Protein AF-A0AAF1KMJ0-F1 (afdb_monomer)

Nearest PDB structures (foldseek):
  3bd1-assembly1_A-1  TM=9.691E-01  e=3.763E-04  Xylella fastidiosa subsp. sandyi Ann-1
  5w8y-assembly1_A  TM=8.270E-01  e=5.275E-03  Xylella fastidiosa subsp. sandyi Ann-1
  2r63-assembly1_A  TM=7.001E-01  e=5.587E-01  Phage 434
  2cro-assembly1_A  TM=7.121E-01  e=9.263E-01  Phage 434
  1pra-assembly1_A  TM=6.487E-01  e=8.279E-01  Phage 434

Foldseek 3Di:
DDPPLCQLLNLLQVQLVHLVSLCVQQVHDSVQSVVCVVVSADDPVCLVSSCVSRVRDSCRRCVVVPVPPPDDDPCRVCVVVCVVCVVVVHDVVVVVVVVVVVVVVVVVVVVCCVVCVVVVVVVVVCCVVPNDPCPVVDDD

Radius of gyration: 31.82 Å; Cα contacts (8 Å, |Δi|>4): 90; chains: 1; bounding box: 79×27×81 Å

Solvent-accessible surface area (backbone atoms only — not comparable to full-atom values): 8122 Å² total; per-residue (Å²): 133,84,78,82,73,71,49,37,58,59,53,33,24,57,60,32,74,29,58,58,42,39,15,63,74,66,76,42,60,49,70,55,54,53,50,25,56,78,66,72,45,65,60,78,90,47,40,65,59,46,25,72,69,37,68,43,54,49,39,58,44,37,39,92,75,52,56,60,71,79,74,68,50,75,65,64,69,40,43,67,58,48,52,51,31,46,76,73,72,45,60,52,69,62,50,51,51,51,54,50,52,51,55,52,50,53,52,50,50,54,51,49,53,61,76,38,42,65,60,50,50,55,50,50,53,48,34,71,77,71,44,63,92,63,60,91,72,66,80,132

pLDDT: mean 86.34, std 11.45, range [32.53, 98.06]

Structure (mmCIF, N/CA/C/O backbone):
data_AF-A0AAF1KMJ0-F1
#
_entry.id   AF-A0AAF1KMJ0-F1
#
loop_
_atom_site.group_PDB
_atom_site.id
_atom_site.type_symbol
_atom_site.label_atom_id
_atom_site.label_alt_id
_atom_site.label_comp_id
_atom_site.label_asym_id
_atom_site.label_entity_id
_atom_site.label_seq_id
_atom_site.pdbx_PDB_ins_code
_atom_site.Cartn_x
_atom_site.Cartn_y
_atom_site.Cartn_z
_atom_site.occupancy
_atom_site.B_iso_or_equiv
_atom_site.auth_seq_id
_atom_site.auth_comp_id
_atom_site.auth_asym_id
_atom_site.auth_atom_id
_atom_site.pdbx_PDB_model_num
ATOM 1 N N . MET A 1 1 ? -35.774 5.741 8.856 1.00 32.53 1 MET A N 1
ATOM 2 C CA . MET A 1 1 ? -35.107 4.715 9.683 1.00 32.53 1 MET A CA 1
ATOM 3 C C . MET A 1 1 ? -33.890 5.368 10.308 1.00 32.53 1 MET A C 1
ATOM 5 O O . MET A 1 1 ? -32.928 5.630 9.600 1.00 32.53 1 MET A O 1
ATOM 9 N N . ALA A 1 2 ? -34.003 5.777 11.572 1.00 37.34 2 ALA A N 1
ATOM 10 C CA . ALA A 1 2 ? -32.926 6.439 12.295 1.00 37.34 2 ALA A CA 1
ATOM 11 C C . ALA A 1 2 ? -31.858 5.389 12.618 1.00 37.34 2 ALA A C 1
ATOM 13 O O . ALA A 1 2 ? -32.114 4.472 13.393 1.00 37.34 2 ALA A O 1
ATOM 14 N N . GLN A 1 3 ? -30.705 5.477 11.958 1.00 37.22 3 GLN A N 1
ATOM 15 C CA . GLN A 1 3 ? -29.509 4.762 12.385 1.00 37.22 3 GLN A CA 1
ATOM 16 C C . GLN A 1 3 ? -29.170 5.324 13.766 1.00 37.22 3 GLN A C 1
ATOM 18 O O . GLN A 1 3 ? -28.747 6.474 13.873 1.00 37.22 3 GLN A O 1
ATOM 23 N N . ASP A 1 4 ? -29.435 4.558 14.819 1.00 42.91 4 ASP A N 1
ATOM 24 C CA . ASP A 1 4 ? -28.941 4.861 16.156 1.00 42.91 4 ASP A CA 1
ATOM 25 C C . ASP A 1 4 ? -27.419 4.665 16.122 1.00 42.91 4 ASP A C 1
ATOM 27 O O . ASP A 1 4 ? -26.883 3.586 16.381 1.00 42.91 4 ASP A O 1
ATOM 31 N N . GLN A 1 5 ? -26.725 5.696 15.638 1.00 53.00 5 GLN A N 1
ATOM 32 C CA . GLN A 1 5 ? -25.280 5.763 15.493 1.00 53.00 5 GLN A CA 1
ATOM 33 C C . GLN A 1 5 ? -24.680 5.909 16.894 1.00 53.00 5 GLN A C 1
ATOM 35 O O . GLN A 1 5 ? -24.175 6.969 17.261 1.00 53.00 5 GLN A O 1
ATOM 40 N N . THR A 1 6 ? -24.752 4.848 17.702 1.00 63.69 6 THR A N 1
ATOM 41 C CA . THR A 1 6 ? -23.930 4.742 18.909 1.00 63.69 6 THR A CA 1
ATOM 42 C C . THR A 1 6 ? -22.492 4.986 18.462 1.00 63.69 6 THR A C 1
ATOM 44 O O . THR A 1 6 ? -21.973 4.261 17.611 1.00 63.69 6 THR A O 1
ATOM 47 N N . SER A 1 7 ? -21.875 6.061 18.955 1.00 79.12 7 SER A N 1
ATOM 48 C CA . SER A 1 7 ? -20.514 6.420 18.569 1.00 79.12 7 SER A CA 1
ATOM 49 C C . SER A 1 7 ? -19.592 5.237 18.874 1.00 79.12 7 SER A C 1
ATOM 51 O O . SER A 1 7 ? -19.734 4.621 19.930 1.00 79.12 7 SER A O 1
ATOM 53 N N . GLY A 1 8 ? -18.639 4.908 17.994 1.00 85.94 8 GLY A N 1
ATOM 54 C CA . GLY A 1 8 ? -17.741 3.763 18.214 1.00 85.94 8 GLY A CA 1
ATOM 55 C C . GLY A 1 8 ? -17.015 3.821 19.565 1.00 85.94 8 GLY A C 1
ATOM 56 O O . GLY A 1 8 ? -16.711 2.793 20.163 1.00 85.94 8 GLY A O 1
ATOM 57 N N . ILE A 1 9 ? -16.811 5.026 20.109 1.00 88.50 9 ILE A N 1
ATOM 58 C CA . ILE A 1 9 ? -16.287 5.202 21.464 1.00 88.50 9 ILE A CA 1
ATOM 59 C C . ILE A 1 9 ? -17.265 4.792 22.571 1.00 88.50 9 ILE A C 1
ATOM 61 O O . ILE A 1 9 ? -16.825 4.232 23.568 1.00 88.50 9 ILE A O 1
ATOM 65 N N . ASP A 1 10 ? -18.567 5.038 22.427 1.00 90.62 10 ASP A N 1
ATOM 66 C CA . ASP A 1 10 ? -19.565 4.587 23.403 1.00 90.62 10 ASP A CA 1
ATOM 67 C C . ASP A 1 10 ? -19.655 3.053 23.414 1.00 90.62 10 ASP A C 1
ATOM 69 O O . ASP A 1 10 ? -19.838 2.447 24.469 1.00 90.62 10 ASP A O 1
ATOM 73 N N . GLU A 1 11 ? -19.463 2.418 22.253 1.00 90.50 11 GLU A N 1
ATOM 74 C CA . GLU A 1 11 ? -19.339 0.963 22.134 1.00 90.50 11 GLU A CA 1
ATOM 75 C C . GLU A 1 11 ? -18.094 0.445 22.870 1.00 90.50 11 GLU A C 1
ATOM 77 O O . GLU A 1 11 ? -18.211 -0.463 23.693 1.00 90.50 11 GLU A O 1
ATOM 82 N N . ALA A 1 12 ? -16.937 1.084 22.671 1.00 91.25 12 ALA A N 1
ATOM 83 C CA . ALA A 1 12 ? -15.701 0.740 23.376 1.00 91.25 12 ALA A CA 1
ATOM 84 C C . ALA A 1 12 ? -15.801 0.951 24.896 1.00 91.25 12 ALA A C 1
ATOM 86 O O . ALA A 1 12 ? -15.352 0.107 25.667 1.00 91.25 12 ALA A O 1
ATOM 87 N N . ILE A 1 13 ? -16.429 2.045 25.341 1.00 91.75 13 ILE A N 1
ATOM 88 C CA . ILE A 1 13 ? -16.678 2.323 26.764 1.00 91.75 13 ILE A CA 1
ATOM 89 C C . ILE A 1 13 ? -17.553 1.224 27.369 1.00 91.75 13 ILE A C 1
ATOM 91 O O . ILE A 1 13 ? -17.267 0.743 28.463 1.00 91.75 13 ILE A O 1
ATOM 95 N N . ARG A 1 14 ? -18.611 0.805 26.666 1.00 92.19 14 ARG A N 1
ATOM 96 C CA . ARG A 1 14 ? -19.497 -0.267 27.133 1.00 92.19 14 ARG A CA 1
ATOM 97 C C . ARG A 1 14 ? -18.762 -1.604 27.219 1.00 92.19 14 ARG A C 1
ATOM 99 O O . ARG A 1 14 ? -18.890 -2.292 28.226 1.00 92.19 14 ARG A O 1
ATOM 106 N N . ALA A 1 15 ? -17.988 -1.949 26.191 1.00 91.12 15 ALA A N 1
ATOM 107 C CA . ALA A 1 15 ? -17.220 -3.190 26.131 1.00 91.12 15 ALA A CA 1
ATOM 108 C C . ALA A 1 15 ? -16.150 -3.276 27.234 1.00 91.12 15 ALA A C 1
ATOM 110 O O . ALA A 1 15 ? -15.934 -4.345 27.793 1.00 91.12 15 ALA A O 1
ATOM 111 N N . ALA A 1 16 ? -15.538 -2.148 27.600 1.00 90.25 16 ALA A N 1
ATOM 112 C CA . ALA A 1 16 ? -14.554 -2.070 28.680 1.00 90.25 16 ALA A CA 1
ATOM 113 C C . ALA A 1 16 ? -15.165 -1.999 30.096 1.00 90.25 16 ALA A C 1
ATOM 115 O O . ALA A 1 16 ? -14.428 -1.873 31.070 1.00 90.25 16 ALA A O 1
ATOM 116 N N . GLY A 1 17 ? -16.496 -2.032 30.234 1.00 91.38 17 GLY A N 1
ATOM 117 C CA . GLY A 1 17 ? -17.169 -1.938 31.535 1.00 91.38 17 GLY A CA 1
ATOM 118 C C . GLY A 1 17 ? -17.267 -0.518 32.107 1.00 91.38 17 GLY A C 1
ATOM 119 O O . GLY A 1 17 ? -17.556 -0.352 33.288 1.00 91.38 17 GLY A O 1
ATOM 120 N N . GLY A 1 18 ? -17.056 0.516 31.290 1.00 90.94 18 GLY A N 1
ATOM 121 C CA . GLY A 1 18 ? -17.180 1.918 31.680 1.00 90.94 18 GLY A CA 1
ATOM 122 C C . GLY A 1 18 ? -15.995 2.778 31.251 1.00 90.94 18 GLY A C 1
ATOM 123 O O . GLY A 1 18 ? -15.044 2.328 30.615 1.00 90.94 18 GLY A O 1
ATOM 124 N N . VAL A 1 19 ? -16.067 4.066 31.593 1.00 90.12 19 VAL A N 1
ATOM 125 C CA . VAL A 1 19 ? -15.026 5.046 31.240 1.00 90.12 19 VAL A CA 1
ATOM 126 C C . VAL A 1 19 ? -13.736 4.776 32.017 1.00 90.12 19 VAL A C 1
ATOM 128 O O . VAL A 1 19 ? -12.655 4.908 31.448 1.00 90.12 19 VAL A O 1
ATOM 131 N N . GLU A 1 20 ? -13.845 4.373 33.288 1.00 90.50 20 GLU A N 1
ATOM 132 C CA . GLU A 1 20 ? -12.694 3.969 34.107 1.00 90.50 20 GLU A CA 1
ATOM 133 C C . GLU A 1 20 ? -12.064 2.680 33.585 1.00 90.50 20 GLU A C 1
ATOM 135 O O . GLU A 1 20 ? -10.871 2.681 33.310 1.00 90.50 20 GLU A O 1
ATOM 140 N N . GLY A 1 21 ? -12.864 1.646 33.295 1.00 90.88 21 GLY A N 1
ATOM 141 C CA . GLY A 1 21 ? -12.352 0.392 32.731 1.00 90.88 21 GLY A CA 1
ATOM 142 C C . GLY A 1 21 ? -11.614 0.585 31.402 1.00 90.88 21 GLY A C 1
ATOM 143 O O . GLY A 1 21 ? -10.552 0.002 31.188 1.00 90.88 21 GLY A O 1
ATOM 144 N N . LEU A 1 22 ? -12.108 1.477 30.533 1.00 90.44 22 LEU A N 1
ATOM 145 C CA . LEU A 1 22 ? -11.399 1.834 29.301 1.00 90.44 22 LEU A CA 1
ATOM 146 C C . LEU A 1 22 ? -10.120 2.642 29.574 1.00 90.44 22 LEU A C 1
ATOM 148 O O . LEU A 1 22 ? -9.123 2.471 28.875 1.00 90.44 22 LEU A O 1
ATOM 152 N N . GLY A 1 23 ? -10.140 3.532 30.568 1.00 92.25 23 GLY A N 1
ATOM 153 C CA . G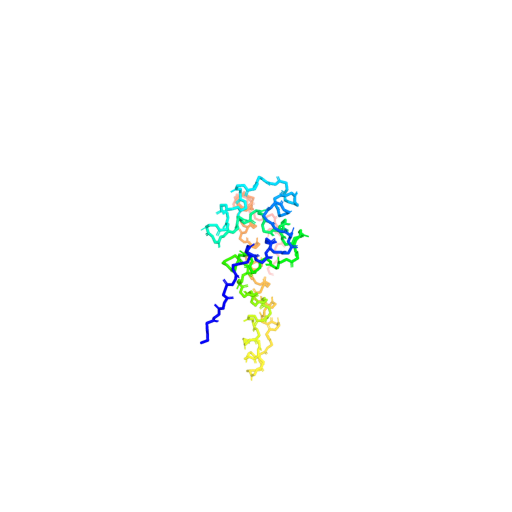LY A 1 23 ? -8.965 4.291 30.996 1.00 92.25 23 GLY A CA 1
ATOM 154 C C . GLY A 1 23 ? -7.852 3.377 31.507 1.00 92.25 23 GLY A C 1
ATOM 155 O O . GLY A 1 23 ? -6.722 3.467 31.021 1.00 92.25 23 GLY A O 1
ATOM 156 N N . ASP A 1 24 ? -8.201 2.454 32.401 1.00 91.38 24 ASP A N 1
ATOM 157 C CA . ASP A 1 24 ? -7.292 1.486 33.013 1.00 91.38 24 ASP A CA 1
ATOM 158 C C . ASP A 1 24 ? -6.698 0.540 31.965 1.00 91.38 24 ASP A C 1
ATOM 160 O O . ASP A 1 24 ? -5.479 0.376 31.899 1.00 91.38 24 ASP A O 1
ATOM 164 N N . ALA A 1 25 ? -7.530 0.002 31.066 1.00 88.69 25 ALA A N 1
ATOM 165 C CA . ALA A 1 25 ? -7.082 -0.886 29.993 1.00 88.69 25 ALA A CA 1
ATOM 166 C C . ALA A 1 25 ? -6.104 -0.211 29.010 1.00 88.69 25 ALA A C 1
ATOM 168 O O . ALA A 1 25 ? -5.257 -0.873 28.413 1.00 88.69 25 ALA A O 1
ATOM 169 N N . LEU A 1 26 ? -6.204 1.110 28.834 1.00 89.62 26 LEU A N 1
ATOM 170 C CA . LEU A 1 26 ? -5.359 1.890 27.921 1.00 89.62 26 LEU A CA 1
ATOM 171 C C . LEU A 1 26 ? -4.205 2.619 28.623 1.00 89.62 26 LEU A C 1
ATOM 173 O O . LEU A 1 26 ? -3.444 3.334 27.953 1.00 89.62 26 LEU A O 1
ATOM 177 N N . GLY A 1 27 ? -4.108 2.509 29.953 1.00 90.62 27 GLY A N 1
ATOM 178 C CA . GLY A 1 27 ? -3.183 3.286 30.776 1.00 90.62 27 GLY A CA 1
ATOM 179 C C . GLY A 1 27 ? -3.332 4.796 30.567 1.00 90.62 27 GLY A C 1
ATOM 180 O O . GLY A 1 27 ? -2.334 5.511 30.461 1.00 90.62 27 GLY A O 1
ATOM 181 N N . CYS A 1 28 ? -4.562 5.295 30.411 1.00 89.56 28 CYS A N 1
ATOM 182 C CA . CYS A 1 28 ? -4.830 6.713 30.188 1.00 89.56 28 CYS A CA 1
ATOM 183 C C . CYS A 1 28 ? -5.811 7.285 31.212 1.00 89.56 28 CYS A C 1
ATOM 185 O O . CYS A 1 28 ? -6.687 6.602 31.730 1.00 89.56 28 CYS A O 1
ATOM 187 N N . ALA A 1 29 ? -5.669 8.581 31.499 1.00 91.56 29 ALA A N 1
ATOM 188 C CA . ALA A 1 29 ? -6.530 9.245 32.468 1.00 91.56 29 ALA A CA 1
ATOM 189 C C . ALA A 1 29 ? -7.997 9.233 32.005 1.00 91.56 29 ALA A C 1
ATOM 191 O O . ALA A 1 29 ? -8.268 9.529 30.839 1.00 91.56 29 ALA A O 1
ATOM 192 N N . HIS A 1 30 ? -8.933 9.023 32.937 1.00 90.50 30 HIS A N 1
ATOM 193 C CA . HIS A 1 30 ? -10.388 9.097 32.723 1.00 90.50 30 HIS A CA 1
ATOM 194 C C . HIS A 1 30 ? -10.817 10.320 31.886 1.00 90.50 30 HIS A C 1
ATOM 196 O O . HIS A 1 30 ? -11.624 10.226 30.959 1.00 90.50 30 HIS A O 1
ATOM 202 N N . SER A 1 31 ? -10.213 11.483 32.156 1.00 91.06 31 SER A N 1
ATOM 203 C CA . SER A 1 31 ? -10.479 12.736 31.437 1.00 91.06 31 SER A CA 1
ATOM 204 C C . SER A 1 31 ? -10.165 12.671 29.936 1.00 91.06 31 SER A C 1
ATOM 206 O O . SER A 1 31 ? -10.777 13.400 29.153 1.00 91.06 31 SER A O 1
ATOM 208 N N . SER A 1 32 ? -9.254 11.790 29.512 1.00 92.38 32 SER A N 1
ATOM 209 C CA . SER A 1 32 ? -8.943 11.534 28.102 1.00 92.38 32 SER A CA 1
ATOM 210 C C . SER A 1 32 ? -10.120 10.861 27.408 1.00 92.38 32 SER A C 1
ATOM 212 O O . SER A 1 32 ? -10.581 11.356 26.382 1.00 92.38 32 SER A O 1
ATOM 214 N N . VAL A 1 33 ? -10.658 9.798 28.011 1.00 90.31 33 VAL A N 1
ATOM 215 C CA . VAL A 1 33 ? -11.789 9.036 27.468 1.00 90.31 33 VAL A CA 1
ATOM 216 C C . VAL A 1 33 ? -13.047 9.905 27.399 1.00 90.31 33 VAL A C 1
ATOM 218 O O . VAL A 1 33 ? -13.704 9.960 26.359 1.00 90.31 33 VAL A O 1
ATOM 221 N N . VAL A 1 34 ? -13.337 10.683 28.449 1.00 92.19 34 VAL A N 1
ATOM 222 C CA . VAL A 1 34 ? -14.451 11.652 28.437 1.00 92.19 34 VAL A CA 1
ATOM 223 C C . VAL A 1 34 ? -14.282 12.682 27.320 1.00 92.19 34 VAL A C 1
ATOM 225 O O . VAL A 1 34 ? -15.236 12.988 26.605 1.00 92.19 34 VAL A O 1
ATOM 228 N N . ARG A 1 35 ? -13.066 13.203 27.124 1.00 93.75 35 ARG A N 1
ATOM 229 C CA . ARG A 1 35 ? -12.778 14.182 26.069 1.00 93.75 35 ARG A CA 1
ATOM 230 C C . ARG A 1 35 ? -12.967 13.590 24.675 1.00 93.75 35 ARG A C 1
ATOM 232 O O . ARG A 1 35 ? -13.454 14.290 23.790 1.00 93.75 35 ARG A O 1
ATOM 239 N N . TRP A 1 36 ? -12.578 12.337 24.460 1.00 92.00 36 TRP A N 1
ATOM 240 C CA . TRP A 1 36 ? -12.804 11.641 23.193 1.00 92.00 36 TRP A CA 1
ATOM 241 C C . TRP A 1 36 ? -14.300 11.445 22.935 1.00 92.00 36 TRP A C 1
ATOM 243 O O . TRP A 1 36 ? -14.759 11.718 21.826 1.00 92.00 36 TRP A O 1
ATOM 253 N N . ARG A 1 37 ? -15.065 11.074 23.974 1.00 90.88 37 ARG A N 1
ATOM 254 C CA . ARG A 1 37 ? -16.522 10.899 23.912 1.00 90.88 37 ARG A CA 1
ATOM 255 C C . ARG A 1 37 ? -17.233 12.204 23.560 1.00 90.88 37 ARG A C 1
ATOM 257 O O . ARG A 1 37 ? -18.006 12.241 22.614 1.00 90.88 37 ARG A O 1
ATOM 264 N N . GLN A 1 38 ? -16.899 13.300 24.244 1.00 89.81 38 GLN A N 1
ATOM 265 C CA . GLN A 1 38 ? -17.442 14.637 23.952 1.00 89.81 38 GLN A CA 1
ATOM 266 C C . GLN A 1 38 ? -17.115 15.114 22.534 1.00 89.81 38 GLN A C 1
ATOM 268 O O . GLN A 1 38 ? -17.900 15.812 21.902 1.00 89.81 38 GLN A O 1
ATOM 273 N N . ARG A 1 39 ? -15.933 14.752 22.030 1.00 85.75 39 ARG A N 1
ATOM 274 C CA . ARG A 1 39 ? -15.480 15.088 20.677 1.00 85.75 39 ARG A CA 1
ATOM 275 C C . ARG A 1 39 ? -15.999 14.135 19.602 1.00 85.75 39 ARG A C 1
ATOM 277 O O . ARG A 1 39 ? -15.709 14.387 18.430 1.00 85.75 39 ARG A O 1
ATOM 284 N N . GLY A 1 40 ? -16.676 13.055 20.001 1.00 84.19 40 GLY A N 1
ATOM 285 C CA . GLY A 1 40 ? -17.172 11.989 19.133 1.00 84.19 40 GLY A CA 1
ATOM 286 C C . GLY A 1 40 ? -16.084 11.270 18.333 1.00 84.19 40 GLY A C 1
ATOM 287 O O . GLY A 1 40 ? -16.389 10.701 17.291 1.00 84.19 40 GLY A O 1
ATOM 288 N N . ARG A 1 41 ? -14.810 11.348 18.748 1.00 83.88 41 ARG A N 1
ATOM 289 C CA . ARG A 1 41 ? -13.681 10.804 17.975 1.00 83.88 41 ARG A CA 1
ATOM 290 C C . ARG A 1 41 ? -12.524 10.349 18.851 1.00 83.88 41 ARG A C 1
ATOM 292 O O . ARG A 1 41 ? -12.138 11.027 19.806 1.00 83.88 41 ARG A O 1
ATOM 299 N N . VAL A 1 42 ? -11.913 9.245 18.439 1.00 89.06 42 VAL A N 1
ATOM 300 C CA . VAL A 1 42 ? -10.724 8.653 19.059 1.00 89.06 42 VAL A CA 1
ATOM 301 C C . VAL A 1 42 ? -9.450 9.122 18.328 1.00 89.06 42 VAL A C 1
ATOM 303 O O . VAL A 1 42 ? -9.442 9.179 17.092 1.00 89.06 42 VAL A O 1
ATOM 306 N N . PRO A 1 43 ? -8.355 9.469 19.036 1.00 90.81 43 PRO A N 1
ATOM 307 C CA . PRO A 1 43 ? -7.056 9.741 18.413 1.00 90.81 43 PRO A CA 1
ATOM 308 C C . PRO A 1 43 ? -6.558 8.546 17.592 1.00 90.81 43 PRO A C 1
ATOM 310 O O . PRO A 1 43 ? -6.654 7.413 18.055 1.00 90.81 43 PRO A O 1
ATOM 313 N N . ALA A 1 44 ? -5.994 8.792 16.405 1.00 89.19 44 ALA A N 1
ATOM 314 C CA . ALA A 1 44 ? -5.570 7.728 15.485 1.00 89.19 44 ALA A CA 1
ATOM 315 C C . ALA A 1 44 ? -4.589 6.740 16.144 1.00 89.19 44 ALA A C 1
ATOM 317 O O . ALA A 1 44 ? -4.749 5.529 16.007 1.00 89.19 44 ALA A O 1
ATOM 318 N N . ASP A 1 45 ? -3.662 7.259 16.954 1.00 91.75 45 ASP A N 1
ATOM 319 C CA . ASP A 1 45 ? -2.620 6.483 17.639 1.00 91.75 45 ASP A CA 1
ATOM 320 C C . ASP A 1 45 ? -3.169 5.518 18.704 1.00 91.75 45 ASP A C 1
ATOM 322 O O . ASP A 1 45 ? -2.490 4.582 19.115 1.00 91.75 45 ASP A O 1
ATOM 326 N N . ARG A 1 46 ? -4.403 5.737 19.181 1.00 91.31 46 ARG A N 1
ATOM 327 C CA . ARG A 1 46 ? -5.038 4.929 20.238 1.00 91.31 46 ARG A CA 1
ATOM 328 C C . ARG A 1 46 ? -6.019 3.893 19.697 1.00 91.31 46 ARG A C 1
ATOM 330 O O . ARG A 1 46 ? -6.451 3.036 20.460 1.00 91.31 46 ARG A O 1
ATOM 337 N N . VAL A 1 47 ? -6.355 3.939 18.405 1.00 92.88 47 VAL A N 1
ATOM 338 C CA . VAL A 1 47 ? -7.375 3.061 17.807 1.00 92.88 47 VAL A CA 1
ATOM 339 C C . VAL A 1 47 ? -6.991 1.587 17.935 1.00 92.88 47 VAL A C 1
ATOM 341 O O . VAL A 1 47 ? -7.809 0.788 18.371 1.00 92.88 47 VAL A O 1
ATOM 344 N N . VAL A 1 48 ? -5.736 1.241 17.634 1.00 92.00 48 VAL A N 1
ATOM 345 C CA . VAL A 1 48 ? -5.247 -0.148 17.716 1.00 92.00 48 VAL A CA 1
ATOM 346 C C . VAL A 1 48 ? -5.265 -0.664 19.158 1.00 92.00 48 VAL A C 1
ATOM 348 O O . VAL A 1 48 ? -5.654 -1.803 19.404 1.00 92.00 48 VAL A O 1
ATOM 351 N N . ALA A 1 49 ? -4.888 0.179 20.123 1.00 92.25 49 ALA A N 1
ATOM 352 C CA . ALA A 1 49 ? -4.940 -0.173 21.541 1.00 92.25 49 ALA A CA 1
ATOM 353 C C . ALA A 1 49 ? -6.384 -0.404 22.019 1.00 92.25 49 ALA A C 1
ATOM 355 O O . ALA A 1 49 ? -6.644 -1.363 22.738 1.00 92.25 49 ALA A O 1
ATOM 356 N N . ILE A 1 50 ? -7.331 0.433 21.581 1.00 92.69 50 ILE A N 1
ATOM 357 C CA . ILE A 1 50 ? -8.751 0.283 21.926 1.00 92.69 50 ILE A CA 1
ATOM 358 C C . ILE A 1 50 ? -9.343 -0.973 21.292 1.00 92.69 50 ILE A C 1
ATOM 360 O O . ILE A 1 50 ? -10.014 -1.726 21.989 1.00 92.69 50 ILE A O 1
ATOM 364 N N . GLU A 1 51 ? -9.077 -1.232 20.013 1.00 94.44 51 GLU A N 1
ATOM 365 C CA . GLU A 1 51 ? -9.511 -2.459 19.332 1.00 94.44 51 GLU A CA 1
ATOM 366 C C . GLU A 1 51 ? -8.973 -3.708 20.043 1.00 94.44 51 GLU A C 1
ATOM 368 O O . GLU A 1 51 ? -9.720 -4.651 20.282 1.00 94.44 51 GLU A O 1
ATOM 373 N N . SER A 1 52 ? -7.709 -3.683 20.471 1.00 92.50 52 SER A N 1
ATOM 374 C CA . SER A 1 52 ? -7.089 -4.806 21.186 1.00 92.50 52 SER A CA 1
ATOM 375 C C . SER A 1 52 ? -7.676 -5.014 22.589 1.00 92.50 52 SER A C 1
ATOM 377 O O . SER A 1 52 ? -7.806 -6.149 23.033 1.00 92.50 52 SER A O 1
ATOM 379 N N . ALA A 1 53 ? -8.031 -3.932 23.290 1.00 92.56 53 ALA A N 1
ATOM 380 C CA . ALA A 1 53 ? -8.581 -3.988 24.645 1.00 92.56 53 ALA A CA 1
ATOM 381 C C . ALA A 1 53 ? -10.087 -4.299 24.686 1.00 92.56 53 ALA A C 1
ATOM 383 O O . ALA A 1 53 ? -10.563 -4.905 25.640 1.00 92.56 53 ALA A O 1
ATOM 384 N N . THR A 1 54 ? -10.846 -3.855 23.681 1.00 92.69 54 THR A N 1
ATOM 385 C CA . THR A 1 54 ? -12.322 -3.887 23.695 1.00 92.69 54 THR A CA 1
ATOM 386 C C . THR A 1 54 ? -12.933 -4.799 22.636 1.00 92.69 54 THR A C 1
ATOM 388 O O . THR A 1 54 ? -14.123 -5.091 22.704 1.00 92.69 54 THR A O 1
ATOM 391 N N . GLY A 1 55 ? -12.154 -5.222 21.637 1.00 90.50 55 GLY A N 1
ATOM 392 C CA . GLY A 1 55 ? -12.645 -5.955 20.471 1.00 90.50 55 GLY A CA 1
ATOM 393 C C . GLY A 1 55 ? -13.467 -5.109 19.494 1.00 90.50 55 GLY A C 1
ATOM 394 O O . GLY A 1 55 ? -13.932 -5.645 18.491 1.00 90.50 55 GLY A O 1
ATOM 395 N N . VAL A 1 56 ? -13.656 -3.807 19.754 1.00 90.62 56 VAL A N 1
ATOM 396 C CA . VAL A 1 56 ? -14.402 -2.919 18.853 1.00 90.62 56 VAL A CA 1
ATOM 397 C C . VAL A 1 56 ? -13.567 -2.648 17.598 1.00 90.62 56 VAL A C 1
ATOM 399 O O . VAL A 1 56 ? -12.469 -2.096 17.717 1.00 90.62 56 VAL A O 1
ATOM 402 N N . PRO A 1 57 ? -14.081 -2.979 16.400 1.00 88.94 57 PRO A N 1
ATOM 403 C CA . PRO A 1 57 ? -13.358 -2.791 15.149 1.00 88.94 57 PRO A CA 1
ATOM 404 C C . PRO A 1 57 ? -12.920 -1.338 14.901 1.00 88.94 57 PRO A C 1
ATOM 406 O O . PRO A 1 57 ? -13.650 -0.375 15.165 1.00 88.94 57 PRO A O 1
ATOM 409 N N . ARG A 1 58 ? -11.714 -1.154 14.358 1.00 89.88 58 ARG A N 1
ATOM 410 C CA . ARG A 1 58 ? -11.142 0.178 14.076 1.00 89.88 58 ARG A CA 1
ATOM 411 C C . ARG A 1 58 ? -11.942 1.036 13.086 1.00 89.88 58 ARG A C 1
ATOM 413 O O . ARG A 1 58 ? -11.895 2.263 13.177 1.00 89.88 58 ARG A O 1
ATOM 420 N N . ASP A 1 59 ? -12.679 0.417 12.170 1.00 87.62 59 ASP A N 1
ATOM 421 C CA . ASP A 1 59 ? -13.600 1.066 11.224 1.00 87.62 59 ASP A CA 1
ATOM 422 C C . ASP A 1 59 ? -14.822 1.669 11.925 1.00 87.62 59 ASP A C 1
ATOM 424 O O . ASP A 1 59 ? -15.301 2.724 11.520 1.00 87.62 59 ASP A O 1
ATOM 428 N N . ARG A 1 60 ? -15.271 1.077 13.035 1.00 88.06 60 ARG A N 1
ATOM 429 C CA . ARG A 1 60 ? -16.301 1.658 13.906 1.00 88.06 60 ARG A CA 1
ATOM 430 C C . ARG A 1 60 ? -15.774 2.819 14.740 1.00 88.06 60 ARG A C 1
ATOM 432 O O . ARG A 1 60 ? -16.479 3.807 14.935 1.00 88.06 60 ARG A O 1
ATOM 439 N N . LEU A 1 61 ? -14.538 2.714 15.232 1.00 88.56 61 LEU A N 1
ATOM 440 C CA . LEU A 1 61 ? -13.902 3.754 16.053 1.00 88.56 61 LEU A CA 1
ATOM 441 C C . LEU A 1 61 ? -13.524 4.998 15.239 1.00 88.56 61 LEU A C 1
ATOM 443 O O . LEU A 1 61 ? -13.660 6.124 15.726 1.00 88.56 61 LEU A O 1
ATOM 447 N N . ARG A 1 62 ? -13.016 4.795 14.020 1.00 88.06 62 ARG A N 1
ATOM 448 C CA . ARG A 1 62 ? -12.572 5.844 13.092 1.00 88.06 62 ARG A CA 1
ATOM 449 C C . ARG A 1 62 ? -12.912 5.461 11.645 1.00 88.06 62 ARG A C 1
ATOM 451 O O . ARG A 1 62 ? -12.010 5.098 10.880 1.00 88.06 62 ARG A O 1
ATOM 458 N N . PRO A 1 63 ? -14.193 5.570 11.241 1.00 84.88 63 PRO A N 1
ATOM 459 C CA . PRO A 1 63 ? -14.602 5.265 9.870 1.00 84.88 63 PRO A CA 1
ATOM 460 C C . PRO A 1 63 ? -13.917 6.178 8.847 1.00 84.88 63 PRO A C 1
ATOM 462 O O . PRO A 1 63 ? -13.583 5.746 7.753 1.00 84.88 63 PRO A O 1
ATOM 465 N N . ASP A 1 64 ? -13.605 7.417 9.216 1.00 84.25 64 ASP A N 1
ATOM 466 C CA . ASP A 1 64 ? -12.877 8.367 8.372 1.00 84.25 64 ASP A CA 1
ATOM 467 C C . ASP A 1 64 ? -11.460 7.902 7.987 1.00 84.25 64 ASP A C 1
ATOM 469 O O . ASP A 1 64 ? -10.956 8.290 6.936 1.00 84.25 64 ASP A O 1
ATOM 473 N N . LEU A 1 65 ? -10.819 7.061 8.808 1.00 82.62 65 LEU A N 1
ATOM 474 C CA . LEU A 1 65 ? -9.505 6.491 8.496 1.00 82.62 65 LEU A CA 1
ATOM 475 C C . LEU A 1 65 ? -9.608 5.100 7.876 1.00 82.62 65 LEU A C 1
ATOM 477 O O . LEU A 1 65 ? -8.880 4.802 6.927 1.00 82.62 65 LEU A O 1
ATOM 481 N N . TYR A 1 66 ? -10.489 4.260 8.422 1.00 80.50 66 TYR A N 1
ATOM 482 C CA . TYR A 1 66 ? -10.479 2.817 8.181 1.00 80.50 66 TYR A CA 1
ATOM 483 C C . TYR A 1 66 ? -11.687 2.290 7.406 1.00 80.50 66 TYR A C 1
ATOM 485 O O . TYR A 1 66 ? -11.608 1.178 6.899 1.00 80.50 66 TYR A O 1
ATOM 493 N N . ALA A 1 67 ? -12.763 3.067 7.233 1.00 73.81 67 ALA A N 1
ATOM 494 C CA . ALA A 1 67 ? -13.869 2.685 6.348 1.00 73.81 67 ALA A CA 1
ATOM 495 C C . ALA A 1 67 ? -13.570 2.988 4.870 1.00 73.81 67 ALA A C 1
ATOM 497 O O . ALA A 1 67 ? -14.475 2.952 4.036 1.00 73.81 67 ALA A O 1
ATOM 498 N N . GLN A 1 68 ? -12.310 3.291 4.525 1.00 67.19 68 GLN A N 1
ATOM 499 C CA . GLN A 1 68 ? -11.907 3.330 3.127 1.00 67.19 68 GLN A CA 1
ATOM 500 C C . GLN A 1 68 ? -12.171 1.942 2.536 1.00 67.19 68 GLN A C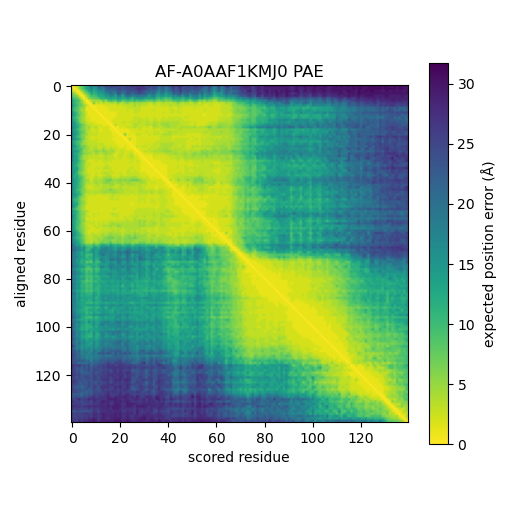 1
ATOM 502 O O . GLN A 1 68 ? -11.593 0.968 3.031 1.00 67.19 68 GLN A O 1
ATOM 507 N N . PRO A 1 69 ? -13.035 1.824 1.510 1.00 67.19 69 PRO A N 1
ATOM 508 C CA . PRO A 1 69 ? -13.212 0.551 0.837 1.00 67.19 69 PRO A CA 1
ATOM 509 C C . PRO A 1 69 ? -11.835 0.086 0.370 1.00 67.19 69 PRO A C 1
ATOM 511 O O . PRO A 1 69 ? -11.034 0.903 -0.102 1.00 67.19 69 PRO A O 1
ATOM 514 N N . ALA A 1 70 ? -11.544 -1.204 0.558 1.00 69.81 70 ALA A N 1
ATOM 515 C CA . ALA A 1 70 ? -10.308 -1.797 0.074 1.00 69.81 70 ALA A CA 1
ATOM 516 C C . ALA A 1 70 ? -10.118 -1.355 -1.379 1.00 69.81 70 ALA A C 1
ATOM 518 O O . ALA A 1 70 ? -10.990 -1.582 -2.221 1.00 69.81 70 ALA A O 1
ATOM 519 N N . ARG A 1 71 ? -9.024 -0.634 -1.657 1.00 74.38 71 ARG A N 1
ATOM 520 C CA . ARG A 1 71 ? -8.717 -0.285 -3.042 1.00 74.38 71 ARG A CA 1
ATOM 521 C C . ARG A 1 71 ? -8.570 -1.606 -3.783 1.00 74.38 71 ARG A C 1
ATOM 523 O O . ARG A 1 71 ? -7.857 -2.470 -3.263 1.00 74.38 71 ARG A O 1
ATOM 530 N N . PRO A 1 72 ? -9.226 -1.764 -4.942 1.00 80.19 72 PRO A N 1
ATOM 531 C CA . PRO A 1 72 ? -9.106 -2.994 -5.691 1.00 80.19 72 PRO A CA 1
ATOM 532 C C . PRO A 1 72 ? -7.628 -3.275 -5.931 1.00 80.19 72 PRO A C 1
ATOM 534 O O . PRO A 1 72 ? -6.840 -2.358 -6.208 1.00 80.19 72 PRO A O 1
ATOM 537 N N . GLY A 1 73 ? -7.244 -4.539 -5.777 1.00 85.38 73 GLY A N 1
ATOM 538 C CA . GLY A 1 73 ? -5.889 -4.963 -6.094 1.00 85.38 73 GLY A CA 1
ATOM 539 C C . GLY A 1 73 ? -5.552 -4.605 -7.543 1.00 85.38 73 GLY A C 1
ATOM 540 O O . GLY A 1 73 ? -6.438 -4.444 -8.380 1.00 85.38 73 GLY A O 1
ATOM 541 N N . MET A 1 74 ? -4.264 -4.512 -7.876 1.00 83.44 74 MET A N 1
ATOM 542 C CA . MET A 1 74 ? -3.828 -4.199 -9.245 1.00 83.44 74 MET A CA 1
ATOM 543 C C . MET A 1 74 ? -4.491 -5.118 -10.289 1.00 83.44 74 MET A C 1
ATOM 545 O O . MET A 1 74 ? -4.925 -4.645 -11.335 1.00 83.44 74 MET A O 1
ATOM 549 N N . ALA A 1 75 ? -4.638 -6.407 -9.966 1.00 86.00 75 ALA A N 1
ATOM 550 C CA . ALA A 1 75 ? -5.322 -7.382 -10.810 1.00 86.00 75 ALA A CA 1
ATOM 551 C C . ALA A 1 75 ? -6.823 -7.085 -10.971 1.00 86.00 75 ALA A C 1
ATOM 553 O O . ALA A 1 75 ? -7.342 -7.138 -12.081 1.00 86.00 75 ALA A O 1
ATOM 554 N N . GLU A 1 76 ? -7.515 -6.731 -9.887 1.00 85.56 76 GLU A N 1
ATOM 555 C CA . GLU A 1 76 ? -8.943 -6.387 -9.920 1.00 85.56 76 GLU A CA 1
ATOM 556 C C . GLU A 1 76 ? -9.187 -5.105 -10.721 1.00 85.56 76 GLU A C 1
ATOM 558 O O . GLU A 1 76 ? -10.110 -5.045 -11.528 1.00 85.56 76 GLU A O 1
ATOM 563 N N . ALA A 1 77 ? -8.318 -4.104 -10.565 1.00 90.00 77 ALA A N 1
ATOM 564 C CA . ALA A 1 77 ? -8.373 -2.871 -11.343 1.00 90.00 77 ALA A CA 1
ATOM 565 C C . ALA A 1 77 ? -8.117 -3.107 -12.846 1.00 90.00 77 ALA A C 1
ATOM 567 O O . ALA A 1 77 ? -8.653 -2.383 -13.682 1.00 90.00 77 ALA A O 1
ATOM 568 N N . GLN A 1 78 ? -7.311 -4.116 -13.196 1.00 91.06 78 GLN A N 1
ATOM 569 C CA . GLN A 1 78 ? -6.985 -4.473 -14.582 1.00 91.06 78 GLN A CA 1
ATOM 570 C C . GLN A 1 78 ? -7.980 -5.449 -15.221 1.00 91.06 78 GLN A C 1
ATOM 572 O O . GLN A 1 78 ? -8.041 -5.533 -16.447 1.00 91.06 78 GLN A O 1
ATOM 577 N N . ALA A 1 79 ? -8.778 -6.158 -14.419 1.00 92.75 79 ALA A N 1
ATOM 578 C CA . ALA A 1 79 ? -9.733 -7.164 -14.873 1.00 92.75 79 ALA A CA 1
ATOM 579 C C . ALA A 1 79 ? -10.627 -6.735 -16.059 1.00 92.75 79 ALA A C 1
ATOM 581 O O . ALA A 1 79 ? -10.733 -7.528 -16.998 1.00 92.75 79 ALA A O 1
ATOM 582 N N . PRO A 1 80 ? -11.235 -5.525 -16.097 1.00 95.19 80 PRO A N 1
ATOM 583 C CA . PRO A 1 80 ? -12.053 -5.122 -17.244 1.00 95.19 80 PRO A CA 1
ATOM 584 C C . PRO A 1 80 ? -11.240 -5.025 -18.543 1.00 95.19 80 PRO A C 1
ATOM 586 O O . PRO A 1 80 ? -11.685 -5.518 -19.576 1.00 95.19 80 PRO A O 1
ATOM 589 N N . PHE A 1 81 ? -10.024 -4.478 -18.484 1.00 94.81 81 PHE A N 1
ATOM 590 C CA . PHE A 1 81 ? -9.149 -4.335 -19.652 1.00 94.81 81 PHE A CA 1
ATOM 591 C C . PHE A 1 81 ? -8.605 -5.681 -20.134 1.00 94.81 81 PHE A C 1
ATOM 593 O O . PHE A 1 81 ? -8.500 -5.919 -21.332 1.00 94.81 81 PHE A O 1
ATOM 600 N N . VAL A 1 82 ? -8.290 -6.591 -19.208 1.00 95.81 82 VAL A N 1
ATOM 601 C CA . VAL A 1 82 ? -7.867 -7.961 -19.534 1.00 95.81 82 VAL A CA 1
ATOM 602 C C . VAL A 1 82 ? -9.004 -8.727 -20.215 1.00 95.81 82 VAL A C 1
ATOM 604 O O . VAL A 1 82 ? -8.771 -9.430 -21.198 1.00 95.81 82 VAL A O 1
ATOM 607 N N . ALA A 1 83 ? -10.238 -8.585 -19.722 1.00 96.19 83 ALA A N 1
ATOM 608 C CA . ALA A 1 83 ? -11.409 -9.210 -20.329 1.00 96.19 83 ALA A CA 1
ATOM 609 C C . ALA A 1 83 ? -11.685 -8.667 -21.742 1.00 96.19 83 ALA A C 1
ATOM 611 O O . ALA A 1 83 ? -11.946 -9.449 -22.656 1.00 96.19 83 ALA A O 1
ATOM 612 N N . GLU A 1 84 ? -11.576 -7.351 -21.932 1.00 97.19 84 GLU A N 1
ATOM 613 C CA . GLU A 1 84 ? -11.720 -6.693 -23.234 1.00 97.19 84 GLU A CA 1
ATOM 614 C C . GLU A 1 84 ? -10.610 -7.096 -24.216 1.00 97.19 84 GLU A C 1
ATOM 616 O O . GLU A 1 84 ? -10.888 -7.461 -25.354 1.00 97.19 84 GLU A O 1
ATOM 621 N N . ALA A 1 85 ? -9.350 -7.133 -23.778 1.00 97.19 85 ALA A N 1
ATOM 622 C CA . ALA A 1 85 ? -8.244 -7.596 -24.613 1.00 97.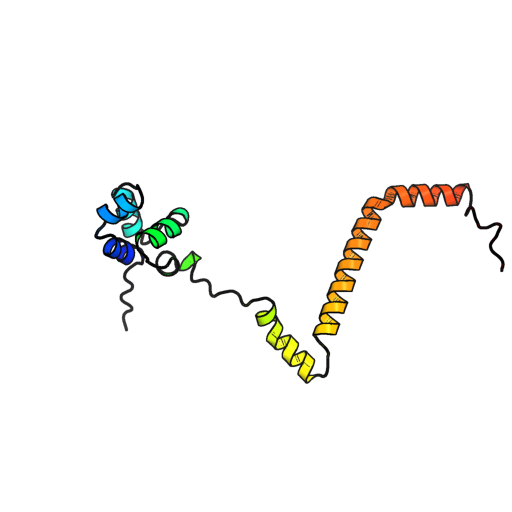19 85 ALA A CA 1
ATOM 623 C C . ALA A 1 85 ? -8.488 -9.025 -25.129 1.00 97.19 85 ALA A C 1
ATOM 625 O O . ALA A 1 85 ? -8.336 -9.291 -26.322 1.00 97.19 85 ALA A O 1
ATOM 626 N N . ARG A 1 86 ? -8.950 -9.930 -24.255 1.00 95.88 86 ARG A N 1
ATOM 627 C CA . ARG A 1 86 ? -9.273 -11.312 -24.636 1.00 95.88 86 ARG A CA 1
ATOM 628 C C . ARG A 1 86 ? -10.457 -11.400 -25.595 1.00 95.88 86 ARG A C 1
ATOM 630 O O . ARG A 1 86 ? -10.417 -12.223 -26.505 1.00 95.88 86 ARG A O 1
ATOM 637 N N . SER A 1 87 ? -11.492 -10.571 -25.430 1.00 97.75 87 SER A N 1
ATOM 638 C CA . SER A 1 87 ? -12.632 -10.558 -26.361 1.00 97.75 87 SER A CA 1
ATOM 639 C C . SER A 1 87 ? -12.231 -10.082 -27.762 1.00 97.75 87 SER A C 1
ATOM 641 O O . SER A 1 87 ? -12.809 -10.529 -28.750 1.00 97.75 87 SER A O 1
ATOM 643 N N . LEU A 1 88 ? -11.193 -9.247 -27.848 1.00 98.06 88 LEU A N 1
ATOM 644 C CA . LEU A 1 88 ? -10.575 -8.791 -29.093 1.00 98.06 88 LEU A CA 1
ATOM 645 C C . LEU A 1 88 ? -9.520 -9.765 -29.656 1.00 98.06 88 LEU A C 1
ATOM 647 O O . LEU A 1 88 ? -8.931 -9.483 -30.699 1.00 98.06 88 LEU A O 1
ATOM 651 N N . GLY A 1 89 ? -9.265 -10.902 -28.998 1.00 97.38 89 GLY A N 1
ATOM 652 C CA . GLY A 1 89 ? -8.260 -11.884 -29.424 1.00 97.38 89 GLY A CA 1
ATOM 653 C C . GLY A 1 89 ? -6.810 -11.459 -29.163 1.00 97.38 89 GLY A C 1
ATOM 654 O O . GLY A 1 89 ? -5.889 -12.018 -29.757 1.00 97.38 89 GLY A O 1
ATOM 655 N N . LEU A 1 90 ? -6.597 -10.471 -28.294 1.00 97.31 90 LEU A N 1
ATOM 656 C CA . LEU A 1 90 ? -5.276 -10.068 -27.826 1.00 97.31 90 LEU A CA 1
ATOM 657 C C . LEU A 1 90 ? -4.843 -10.947 -26.645 1.00 97.31 90 LEU A C 1
ATOM 659 O O . LEU A 1 90 ? -5.674 -11.420 -25.871 1.00 97.31 90 LEU A O 1
ATOM 663 N N . ASP A 1 91 ? -3.530 -11.125 -26.4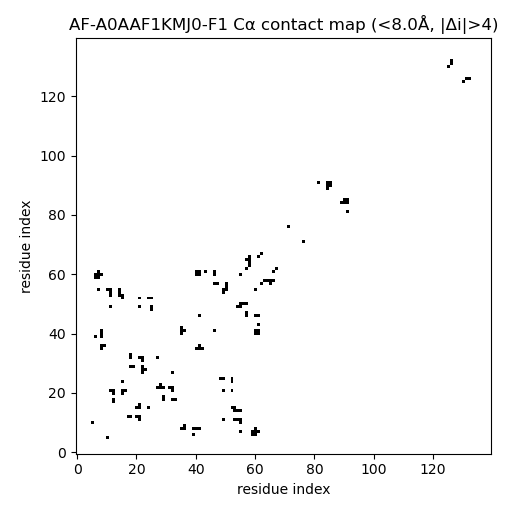93 1.00 96.69 91 ASP A N 1
ATOM 664 C CA . ASP A 1 91 ? -2.902 -11.789 -25.344 1.00 96.69 91 ASP A CA 1
ATOM 665 C C . ASP A 1 91 ? -2.433 -10.712 -24.340 1.00 96.69 91 ASP A C 1
ATOM 667 O O . ASP A 1 91 ? -1.369 -10.105 -24.537 1.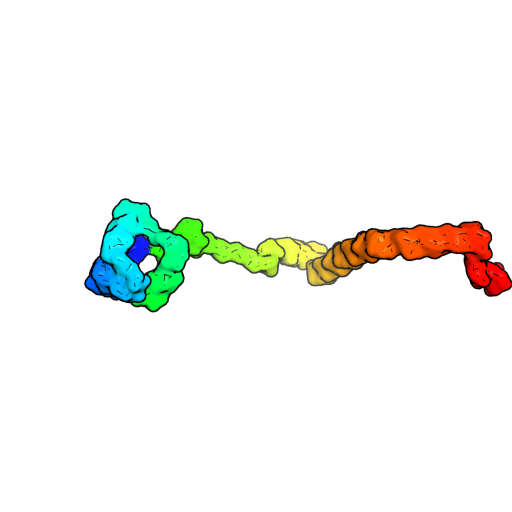00 96.69 91 ASP A O 1
ATOM 671 N N . PRO A 1 92 ? -3.239 -10.381 -23.309 1.00 94.38 92 PRO A N 1
ATOM 672 C CA . PRO A 1 92 ? -2.923 -9.295 -22.388 1.00 94.38 92 PRO A CA 1
ATOM 673 C C . PRO A 1 92 ? -1.685 -9.587 -21.540 1.00 94.38 92 PRO A C 1
ATOM 675 O O . PRO A 1 92 ? -0.943 -8.657 -21.225 1.00 94.38 92 PRO A O 1
ATOM 678 N N . GLU A 1 93 ? -1.423 -10.850 -21.200 1.00 92.50 93 GLU A N 1
ATOM 679 C CA . GLU A 1 93 ? -0.233 -11.255 -20.457 1.00 92.50 93 GLU A CA 1
ATOM 680 C C . GLU A 1 93 ? 1.035 -10.951 -21.265 1.00 92.50 93 GLU A C 1
ATOM 682 O O . GLU A 1 93 ? 1.966 -10.317 -20.755 1.00 92.50 93 GLU A O 1
ATOM 687 N N . ARG A 1 94 ? 1.043 -11.307 -22.555 1.00 96.62 94 ARG A N 1
ATOM 688 C CA . ARG A 1 94 ? 2.161 -11.013 -23.458 1.00 96.62 94 ARG A CA 1
ATOM 689 C C . ARG A 1 94 ? 2.350 -9.514 -23.691 1.00 96.62 94 ARG A C 1
ATOM 691 O O . ARG A 1 94 ? 3.490 -9.046 -23.763 1.00 96.62 94 ARG A O 1
ATOM 698 N N . ILE A 1 95 ? 1.257 -8.761 -2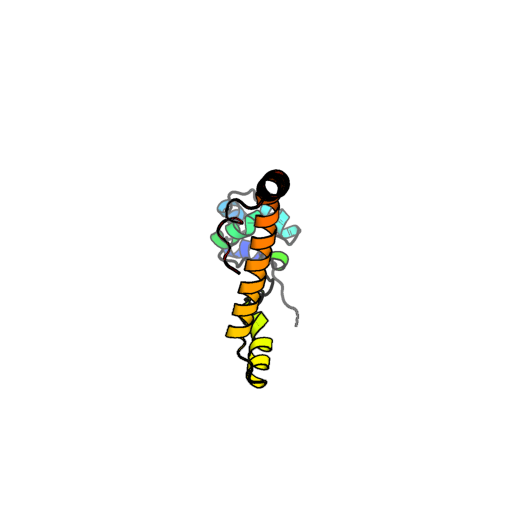3.813 1.00 96.75 95 ILE A N 1
ATOM 699 C CA . ILE A 1 95 ? 1.294 -7.300 -23.980 1.00 96.75 95 ILE A CA 1
ATOM 700 C C . ILE A 1 95 ? 1.875 -6.633 -22.727 1.00 96.75 95 ILE A C 1
ATOM 702 O O . ILE A 1 95 ? 2.774 -5.797 -22.837 1.00 96.75 95 ILE A O 1
ATOM 706 N N . ALA A 1 96 ? 1.406 -7.023 -21.540 1.00 92.56 96 ALA A N 1
ATOM 707 C CA . ALA A 1 96 ? 1.880 -6.477 -20.273 1.00 92.56 96 ALA A CA 1
ATOM 708 C C . ALA A 1 96 ? 3.367 -6.789 -20.037 1.00 92.56 96 ALA A C 1
ATOM 710 O O . ALA A 1 96 ? 4.132 -5.900 -19.656 1.00 92.56 96 ALA A O 1
ATOM 711 N N . GLU A 1 97 ? 3.797 -8.022 -20.318 1.00 95.25 97 GLU A N 1
ATOM 712 C CA . GLU A 1 97 ? 5.202 -8.431 -20.231 1.00 95.25 97 GLU A CA 1
ATOM 713 C C . GLU A 1 97 ? 6.096 -7.571 -21.135 1.00 95.25 97 GLU A C 1
ATOM 715 O O . GLU A 1 97 ? 7.127 -7.060 -20.689 1.00 95.25 97 GLU A O 1
ATOM 720 N N . ALA A 1 98 ? 5.700 -7.389 -22.398 1.00 96.31 98 ALA A N 1
ATOM 721 C CA . ALA A 1 98 ? 6.460 -6.599 -23.359 1.00 96.31 98 ALA A CA 1
ATOM 722 C C . ALA A 1 98 ? 6.569 -5.130 -22.924 1.00 96.31 98 ALA A C 1
ATOM 724 O O . ALA A 1 98 ? 7.669 -4.576 -22.919 1.00 96.31 98 ALA A O 1
ATOM 725 N N . ALA A 1 99 ? 5.458 -4.527 -22.494 1.00 95.69 99 ALA A N 1
ATOM 726 C CA . ALA A 1 99 ? 5.430 -3.144 -22.028 1.00 95.69 99 ALA A CA 1
ATOM 727 C C . ALA A 1 99 ? 6.346 -2.925 -20.812 1.00 95.69 99 ALA A C 1
ATOM 729 O O . ALA A 1 99 ? 7.127 -1.972 -20.786 1.00 95.69 99 ALA A O 1
ATOM 730 N N . LEU A 1 100 ? 6.305 -3.832 -19.828 1.00 96.19 100 LEU A N 1
ATOM 731 C CA . LEU A 1 100 ? 7.173 -3.762 -18.650 1.00 96.19 100 LEU A CA 1
ATOM 732 C C . LEU A 1 100 ? 8.645 -3.958 -19.009 1.00 96.19 100 LEU A C 1
ATOM 734 O O . LEU A 1 100 ? 9.499 -3.228 -18.503 1.00 96.19 100 LEU A O 1
ATOM 738 N N . ARG A 1 101 ? 8.956 -4.916 -19.890 1.00 97.69 101 ARG A N 1
ATOM 739 C CA . ARG A 1 101 ? 10.328 -5.157 -20.350 1.00 97.69 101 ARG A CA 1
ATOM 740 C C . ARG A 1 101 ? 10.919 -3.901 -20.981 1.00 97.69 101 ARG A C 1
ATOM 742 O O . ARG A 1 101 ? 12.012 -3.510 -20.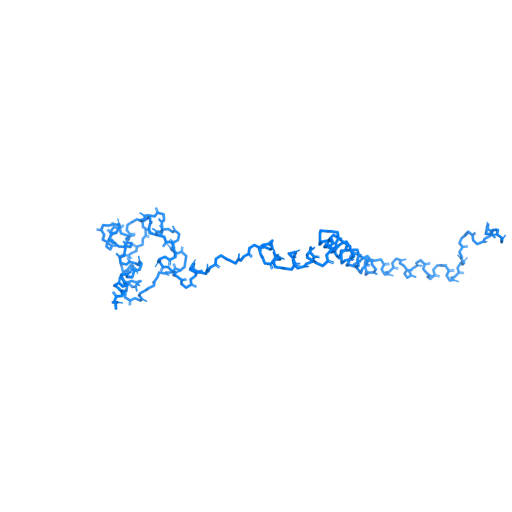582 1.00 97.69 101 ARG A O 1
ATOM 749 N N . THR A 1 102 ? 10.197 -3.284 -21.916 1.00 97.06 102 THR A N 1
ATOM 750 C CA . TH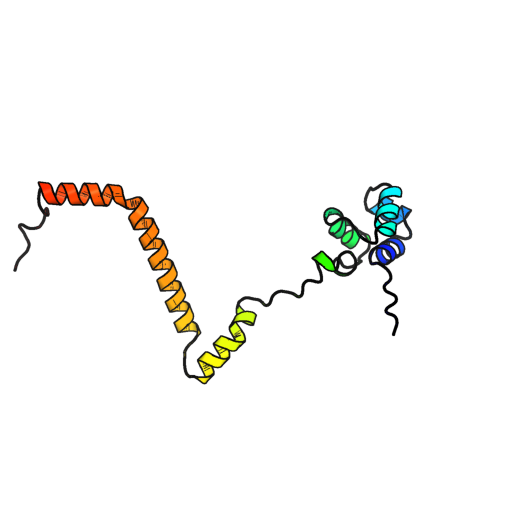R A 1 102 ? 10.638 -2.065 -22.603 1.00 97.06 102 THR A CA 1
ATOM 751 C C . THR A 1 102 ? 10.804 -0.906 -21.623 1.00 97.06 102 THR A C 1
ATOM 753 O O . THR A 1 102 ? 11.868 -0.300 -21.566 1.00 97.06 102 THR A O 1
ATOM 756 N N . ALA A 1 103 ? 9.814 -0.655 -20.762 1.00 96.56 103 ALA A N 1
ATOM 757 C CA . ALA A 1 103 ? 9.894 0.433 -19.787 1.00 96.56 103 ALA A CA 1
ATOM 758 C C . ALA A 1 103 ? 11.100 0.290 -18.836 1.00 96.56 103 ALA A C 1
ATOM 760 O O . ALA A 1 103 ? 11.783 1.268 -18.528 1.00 96.56 103 ALA A O 1
ATOM 761 N N . VAL A 1 104 ? 11.397 -0.935 -18.385 1.00 97.75 104 VAL A N 1
ATOM 762 C CA . VAL A 1 104 ? 12.544 -1.205 -17.507 1.00 97.75 104 VAL A CA 1
ATOM 763 C C . VAL A 1 104 ? 13.870 -1.103 -18.260 1.00 97.75 104 VAL A C 1
ATOM 765 O O . VAL A 1 104 ? 14.837 -0.589 -17.694 1.00 97.75 104 VAL A O 1
ATOM 768 N N . SER A 1 105 ? 13.955 -1.595 -19.501 1.00 91.06 105 SER A N 1
ATOM 769 C CA . SER A 1 105 ? 15.185 -1.482 -20.291 1.00 91.06 105 SER A CA 1
ATOM 770 C C . SER A 1 105 ? 15.519 -0.033 -20.607 1.00 91.06 105 SER A C 1
ATOM 772 O O . SER A 1 105 ? 16.678 0.351 -20.468 1.00 91.06 105 SER A O 1
ATOM 774 N N . ASP A 1 106 ? 14.518 0.774 -20.951 1.00 94.06 106 ASP A N 1
ATOM 775 C CA . ASP A 1 106 ? 14.700 2.183 -21.298 1.00 94.06 106 ASP A CA 1
ATOM 776 C C . ASP A 1 106 ? 15.178 2.985 -20.084 1.00 94.06 106 ASP A C 1
ATOM 778 O O . ASP A 1 106 ? 16.130 3.762 -20.174 1.00 94.06 106 ASP A O 1
ATOM 782 N N . GLU A 1 107 ? 14.593 2.735 -18.909 1.00 93.38 107 GLU A N 1
ATOM 783 C CA . GLU A 1 107 ? 15.022 3.385 -17.671 1.00 93.38 107 GLU A CA 1
ATOM 784 C C . GLU A 1 107 ? 16.441 2.969 -17.265 1.00 93.38 107 GLU A C 1
ATOM 786 O O . GLU A 1 107 ? 17.245 3.804 -16.843 1.00 93.38 107 GLU A O 1
ATOM 791 N N . LYS A 1 108 ? 16.782 1.686 -17.423 1.00 93.62 108 LYS A N 1
ATOM 792 C CA . LYS A 1 108 ? 18.152 1.211 -17.192 1.00 93.62 108 LYS A CA 1
ATOM 793 C C . LYS A 1 108 ? 19.135 1.844 -18.170 1.00 93.62 108 LYS A C 1
ATOM 795 O O . LYS A 1 108 ? 20.206 2.260 -17.740 1.00 93.62 108 LYS A O 1
ATOM 800 N N . ALA A 1 109 ? 18.777 1.952 -19.448 1.00 91.62 109 ALA A N 1
ATOM 801 C CA . ALA A 1 109 ? 19.610 2.589 -20.461 1.00 91.62 109 ALA A CA 1
ATOM 802 C C . ALA A 1 109 ? 19.838 4.074 -20.145 1.00 91.62 109 ALA A C 1
ATOM 804 O O . ALA A 1 109 ? 20.970 4.546 -20.233 1.00 91.62 109 ALA A O 1
ATOM 805 N N . ARG A 1 110 ? 18.798 4.791 -19.696 1.00 90.56 110 ARG A N 1
ATOM 806 C CA . ARG A 1 110 ? 18.896 6.193 -19.266 1.00 90.56 110 ARG A CA 1
ATOM 807 C C . ARG A 1 110 ? 19.881 6.367 -18.112 1.00 90.56 110 ARG A C 1
ATOM 809 O O . ARG A 1 110 ? 20.753 7.228 -18.186 1.00 90.56 110 ARG A O 1
ATOM 816 N N . ARG A 1 111 ? 19.766 5.533 -17.074 1.00 90.06 111 ARG A N 1
ATOM 817 C CA . ARG A 1 111 ? 20.674 5.569 -15.914 1.00 90.06 111 ARG A CA 1
ATOM 818 C C . ARG A 1 111 ? 22.099 5.203 -16.300 1.00 90.06 111 ARG A C 1
ATOM 820 O O . ARG A 1 111 ? 23.030 5.909 -15.933 1.00 90.06 111 ARG A O 1
ATOM 827 N N . TRP A 1 112 ? 22.263 4.163 -17.115 1.00 90.75 112 TRP A N 1
ATOM 828 C CA . TRP A 1 112 ? 23.571 3.762 -17.619 1.00 90.75 112 TRP A CA 1
ATOM 829 C C . TRP A 1 112 ? 24.241 4.888 -18.412 1.00 90.75 112 TRP A C 1
ATOM 831 O O . TRP A 1 112 ? 25.409 5.178 -18.176 1.00 90.75 112 TRP A O 1
ATOM 841 N N . ALA A 1 113 ? 23.510 5.562 -19.302 1.00 84.50 113 ALA A N 1
ATOM 842 C CA . ALA A 1 113 ? 24.039 6.667 -20.096 1.00 84.50 113 ALA A CA 1
ATOM 843 C C . ALA A 1 113 ? 24.458 7.877 -19.243 1.00 84.50 113 ALA A C 1
ATOM 845 O O . ALA A 1 113 ? 25.375 8.602 -19.622 1.00 84.50 113 ALA A O 1
ATOM 846 N N . GLU A 1 114 ? 23.801 8.112 -18.105 1.00 83.25 114 GLU A N 1
ATOM 847 C CA . GLU A 1 114 ? 24.189 9.156 -17.155 1.00 83.25 114 GLU A CA 1
ATOM 848 C C . GLU A 1 114 ? 25.453 8.776 -16.383 1.00 83.25 114 GLU A C 1
ATOM 850 O O . GLU A 1 114 ? 26.417 9.539 -16.382 1.00 83.25 114 GLU A O 1
ATOM 855 N N . GLU A 1 115 ? 25.483 7.572 -15.816 1.00 81.25 115 GLU A N 1
ATOM 856 C CA . GLU A 1 115 ? 26.627 7.053 -15.060 1.00 81.25 115 GLU A CA 1
ATOM 857 C C . GLU A 1 115 ? 27.879 6.891 -15.933 1.00 81.25 115 GLU A C 1
ATOM 859 O O . GLU A 1 115 ? 28.995 7.150 -15.493 1.00 81.25 115 GLU A O 1
ATOM 864 N N . ASN A 1 116 ? 27.707 6.489 -17.193 1.00 86.00 116 ASN A N 1
ATOM 865 C CA . ASN A 1 116 ? 28.812 6.206 -18.106 1.00 86.00 116 ASN A CA 1
ATOM 866 C C . ASN A 1 116 ? 29.150 7.406 -18.990 1.00 86.00 116 ASN A C 1
ATOM 868 O O . ASN A 1 116 ? 30.017 7.282 -19.848 1.00 86.00 116 ASN A O 1
ATOM 872 N N . ARG A 1 117 ? 28.515 8.572 -18.801 1.00 78.31 117 ARG A N 1
ATOM 873 C CA . ARG A 1 117 ? 28.708 9.739 -19.677 1.00 78.31 117 ARG A CA 1
ATOM 874 C C . ARG A 1 117 ? 30.171 10.153 -19.774 1.00 78.31 117 ARG A C 1
ATOM 876 O O . ARG A 1 117 ? 30.666 10.365 -20.875 1.00 78.31 117 ARG A O 1
ATOM 883 N N . GLU A 1 118 ? 30.859 10.242 -18.640 1.00 79.94 118 GLU A N 1
ATOM 884 C CA . GLU A 1 118 ? 32.274 10.629 -18.593 1.00 79.94 118 GLU A CA 1
ATOM 885 C C . GLU A 1 118 ? 33.178 9.553 -19.199 1.00 79.94 118 GLU A C 1
ATOM 887 O O . GLU A 1 118 ? 34.079 9.872 -19.968 1.00 79.94 118 GLU A O 1
ATOM 892 N N . ALA A 1 119 ? 32.897 8.276 -18.929 1.00 79.56 119 ALA A N 1
ATOM 893 C CA . ALA A 1 119 ? 33.640 7.158 -19.505 1.00 79.56 119 ALA A CA 1
ATOM 894 C C . ALA A 1 119 ? 33.456 7.067 -21.031 1.00 79.56 119 ALA A C 1
ATOM 896 O O . ALA A 1 119 ? 34.422 6.857 -21.760 1.00 79.56 119 ALA A O 1
ATOM 897 N N . ILE A 1 120 ? 32.231 7.279 -21.520 1.00 78.31 120 ILE A N 1
ATOM 898 C CA . ILE A 1 120 ? 31.899 7.339 -22.947 1.00 78.31 120 ILE A CA 1
ATOM 899 C C . ILE A 1 120 ? 32.567 8.558 -23.587 1.00 78.31 120 ILE A C 1
ATOM 901 O O . ILE A 1 120 ? 33.154 8.425 -24.653 1.00 78.31 120 ILE A O 1
ATOM 905 N N . ALA A 1 121 ? 32.535 9.730 -22.945 1.00 85.00 121 ALA A N 1
ATOM 906 C CA . ALA A 1 121 ? 33.188 10.934 -23.457 1.00 85.00 121 ALA A CA 1
ATOM 907 C C . ALA A 1 121 ? 34.713 10.770 -23.538 1.00 85.00 121 ALA A C 1
ATOM 909 O O . ALA A 1 121 ? 35.302 11.081 -24.569 1.00 85.00 121 ALA A O 1
ATOM 910 N N . ALA A 1 122 ? 35.342 10.222 -22.495 1.00 82.06 122 ALA A N 1
ATOM 911 C CA . ALA A 1 122 ? 36.772 9.928 -22.484 1.00 82.06 122 ALA A CA 1
ATOM 912 C C . ALA A 1 122 ? 37.148 8.887 -23.550 1.00 82.06 122 ALA A C 1
ATOM 914 O O . ALA A 1 122 ? 38.148 9.047 -24.247 1.00 82.06 122 ALA A O 1
ATOM 915 N N . HIS A 1 123 ? 36.329 7.845 -23.719 1.00 79.50 123 HIS A N 1
ATOM 916 C CA . HIS A 1 123 ? 36.526 6.840 -24.760 1.00 79.50 123 HIS A CA 1
ATOM 917 C C . HIS A 1 123 ? 36.388 7.435 -26.166 1.00 79.50 123 HIS A C 1
ATOM 919 O O . HIS A 1 123 ? 37.240 7.193 -27.017 1.00 79.50 123 HIS A O 1
ATOM 925 N N . ASN A 1 124 ? 35.354 8.243 -26.403 1.00 87.12 124 ASN A N 1
ATOM 926 C CA . ASN A 1 124 ? 35.132 8.907 -27.685 1.00 87.12 124 ASN A CA 1
ATOM 927 C C . ASN A 1 124 ? 36.277 9.871 -28.016 1.00 87.12 124 ASN A C 1
ATOM 929 O O . ASN A 1 124 ? 36.796 9.814 -29.125 1.00 87.12 124 ASN A O 1
ATOM 933 N N . ALA A 1 125 ? 36.727 10.681 -27.052 1.00 85.88 125 ALA A N 1
ATOM 934 C CA . ALA A 1 125 ? 37.870 11.578 -27.228 1.00 85.88 125 ALA A CA 1
ATOM 935 C C . ALA A 1 125 ? 39.155 10.804 -27.565 1.00 85.88 125 ALA A C 1
ATOM 937 O O . ALA A 1 125 ? 39.892 11.174 -28.476 1.00 85.88 125 ALA A O 1
ATOM 938 N N . TRP A 1 126 ? 39.393 9.678 -26.886 1.00 84.44 126 TRP A N 1
ATOM 939 C CA . TRP A 1 126 ? 40.529 8.810 -27.186 1.00 84.44 126 TRP A CA 1
ATOM 940 C C . TRP A 1 126 ? 40.447 8.230 -28.607 1.00 84.44 126 TRP A C 1
ATOM 942 O O . TRP A 1 126 ? 41.453 8.205 -29.312 1.00 84.44 126 TRP A O 1
ATOM 952 N N . VAL A 1 127 ? 39.256 7.804 -29.048 1.00 86.25 127 VAL A N 1
ATOM 953 C CA . VAL A 1 127 ? 39.014 7.295 -30.410 1.00 86.25 127 VAL A CA 1
ATOM 954 C C . VAL A 1 127 ? 39.167 8.391 -31.469 1.00 86.25 127 VAL A C 1
ATOM 956 O O . VAL A 1 127 ? 39.666 8.097 -32.552 1.00 86.25 127 VAL A O 1
ATOM 959 N N . GLU A 1 128 ? 38.772 9.634 -31.193 1.00 82.44 128 GLU A N 1
ATOM 960 C CA . GLU A 1 128 ? 38.988 10.766 -32.106 1.00 82.44 128 GLU A CA 1
ATOM 961 C C . GLU A 1 128 ? 40.476 11.077 -32.283 1.00 82.44 128 GLU A C 1
ATOM 963 O O . GLU A 1 128 ? 40.932 11.303 -33.402 1.00 82.44 128 GLU A O 1
ATOM 968 N N . GLU A 1 129 ? 41.243 11.043 -31.194 1.00 84.31 129 GLU A N 1
ATOM 969 C CA . GLU A 1 129 ? 42.673 11.350 -31.218 1.00 84.31 129 GLU A CA 1
ATOM 970 C C . GLU A 1 129 ? 43.518 10.200 -31.797 1.00 84.31 129 GLU A C 1
ATOM 972 O O . GLU A 1 129 ? 44.450 10.436 -32.565 1.00 84.31 129 GLU A O 1
ATOM 977 N N . HIS A 1 130 ? 43.193 8.947 -31.468 1.00 85.62 130 HIS A N 1
ATOM 978 C CA . HIS A 1 130 ? 44.035 7.781 -31.773 1.00 85.62 130 HIS A CA 1
ATOM 979 C C . HIS A 1 130 ? 43.451 6.854 -32.850 1.00 85.62 130 HIS A C 1
ATOM 981 O O . HIS A 1 130 ? 44.120 5.918 -33.301 1.00 85.62 130 HIS A O 1
ATOM 987 N N . GLY A 1 131 ? 42.211 7.099 -33.278 1.00 80.81 131 GLY A N 1
ATOM 988 C CA . GLY A 1 131 ? 41.453 6.206 -34.145 1.00 80.81 131 GLY A CA 1
ATOM 989 C C . GLY A 1 131 ? 40.962 4.948 -33.420 1.00 80.81 131 GLY A C 1
ATOM 990 O O . GLY A 1 131 ? 41.290 4.656 -32.270 1.00 80.81 131 GLY A O 1
ATOM 991 N N . VAL A 1 132 ? 40.155 4.141 -34.109 1.00 83.00 132 VAL A N 1
ATOM 992 C CA . VAL A 1 132 ? 39.689 2.860 -33.558 1.00 83.00 132 VAL A CA 1
ATOM 993 C C . VAL A 1 132 ? 40.847 1.854 -33.575 1.00 83.00 132 VAL A C 1
ATOM 995 O O . VAL A 1 132 ? 41.354 1.520 -34.645 1.00 83.00 132 VAL A O 1
ATOM 998 N N . ILE A 1 133 ? 41.226 1.309 -32.410 1.00 73.62 133 ILE A N 1
ATOM 999 C CA . ILE A 1 133 ? 42.375 0.385 -32.219 1.00 73.62 133 ILE A CA 1
ATOM 1000 C C . ILE A 1 133 ? 42.430 -0.748 -33.257 1.00 73.62 133 ILE A C 1
ATOM 1002 O O . ILE A 1 133 ? 43.505 -1.160 -33.703 1.00 73.62 133 ILE A O 1
ATOM 1006 N N . LEU A 1 134 ? 41.267 -1.270 -33.642 1.00 76.62 134 LEU A N 1
ATOM 1007 C CA . LEU A 1 134 ? 41.132 -2.426 -34.528 1.00 76.62 134 LEU A CA 1
ATOM 1008 C C . LEU A 1 134 ? 40.819 -2.056 -35.985 1.00 76.62 134 LEU A C 1
ATOM 1010 O O . LEU A 1 134 ? 40.626 -2.955 -36.801 1.00 76.62 134 LEU A O 1
ATOM 1014 N N . ALA A 1 135 ? 40.811 -0.768 -36.349 1.00 76.62 135 ALA A N 1
ATOM 1015 C CA . ALA A 1 135 ? 40.545 -0.325 -37.722 1.00 76.62 135 ALA A CA 1
ATOM 1016 C C . ALA A 1 135 ? 41.491 -0.982 -38.742 1.00 76.62 135 ALA A C 1
ATOM 1018 O O . ALA A 1 135 ? 41.068 -1.344 -39.836 1.00 76.62 135 ALA A O 1
ATOM 1019 N N . LYS A 1 136 ? 42.747 -1.226 -38.345 1.00 71.44 136 LYS A N 1
ATOM 1020 C CA . LYS A 1 136 ? 43.784 -1.883 -39.159 1.00 71.44 136 LYS A CA 1
ATOM 1021 C C . LYS A 1 136 ? 43.526 -3.359 -39.501 1.00 71.44 136 LYS A C 1
ATOM 1023 O O . LYS A 1 136 ? 44.237 -3.904 -40.335 1.00 71.44 136 LYS A O 1
ATOM 1028 N N . TYR A 1 137 ? 42.544 -4.009 -38.874 1.00 78.44 137 TYR A N 1
ATOM 1029 C CA . TYR A 1 137 ? 42.176 -5.407 -39.147 1.00 78.44 137 TYR A CA 1
ATOM 1030 C C . TYR A 1 137 ? 40.763 -5.554 -39.728 1.00 78.44 137 TYR A C 1
ATOM 1032 O O . TYR A 1 137 ? 40.273 -6.672 -39.882 1.00 78.44 137 TYR A O 1
ATOM 1040 N N . ARG A 1 138 ? 40.085 -4.445 -40.051 1.00 74.31 138 ARG A N 1
ATOM 1041 C CA . ARG A 1 138 ? 38.760 -4.475 -40.674 1.00 74.31 138 ARG A CA 1
ATOM 1042 C C . ARG A 1 138 ? 38.909 -4.848 -42.152 1.00 74.31 138 ARG A C 1
ATOM 1044 O O . ARG A 1 138 ? 39.301 -4.013 -42.958 1.00 74.31 138 ARG A O 1
ATOM 1051 N N . MET A 1 139 ? 38.629 -6.104 -42.493 1.00 71.88 139 MET A N 1
ATOM 1052 C CA . MET A 1 139 ? 38.533 -6.548 -43.889 1.00 71.88 139 MET A CA 1
ATOM 1053 C C . MET A 1 139 ? 37.228 -6.013 -44.504 1.00 71.88 139 MET A C 1
ATOM 1055 O O . MET A 1 139 ? 36.210 -5.955 -43.810 1.00 71.88 139 MET A O 1
ATOM 1059 N N . PHE A 1 140 ? 37.299 -5.556 -45.756 1.00 68.69 140 PHE A N 1
ATOM 1060 C CA . PHE A 1 140 ? 36.187 -4.977 -46.523 1.00 68.69 140 PHE A CA 1
ATOM 1061 C C . PHE A 1 140 ? 35.257 -6.056 -47.078 1.00 68.69 140 PHE A C 1
ATOM 1063 O O . PHE A 1 140 ? 35.785 -7.128 -47.459 1.00 68.69 140 PHE A O 1
#

Mean predicted aligned error: 12.08 Å

Sequence (140 aa):
MAQDQTSGIDEAIRAAGGVEGLGDALGCAHSSVVRWRQRGRVPADRVVAIESATGVPRDRLRPDLYAQPARPGMAEAQAPFVAEARSLGLDPERIAEAALRTAVSDEKARRWAEENREAIAAHNAWVEEHGVILAKYRMF

Organism: NCBI:txid1509237

InterPro domains:
  IPR009956 Post-segregation antitoxin CcdA [PF07362] (81-140)
  IPR010982 Lambda repressor-like, DNA-binding domain superfamily [G3DSA:1.10.260.40] (7-80)
  IPR010982 Lambd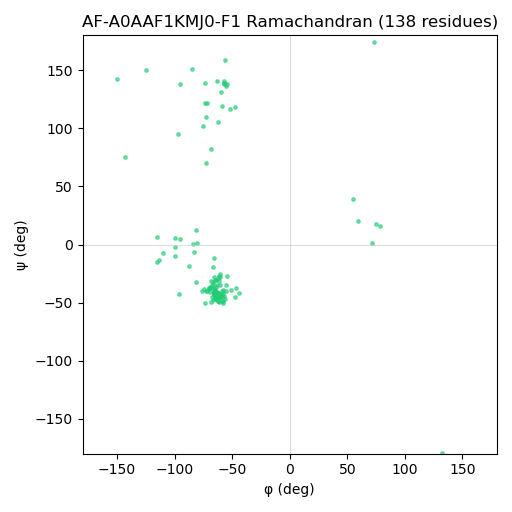a repressor-like, DNA-binding domain superfamily [SSF47413] (9-66)
  IPR031856 Bacterial antitoxin YdaS-like [PF15943] (9-69)

Secondary structure (DSSP, 8-state):
-------HHHHHHHHTTSHHHHHHHTT--HHHHHHHHHTT---GGGHHHHHHHH---HHHH-HHHH-SPPPPPHHHHHHHHHHHHHHTT--HHHHHHHHHHHHHHHHHHHHHHHHTHHHHHHHHHHHHHH--TTGGG---